Protein AF-A0A376U2W4-F1 (afdb_monomer_lite)

Sequence (81 aa):
MMGSGRDREIRYGEGSPWFDIVLPCGGGITLTLHKLRSAQPLLAVLNRLEQRKPAGCATIRSTIAGVPAHANPNGLESQWL

Structure (mmCIF, N/CA/C/O backbone):
data_AF-A0A376U2W4-F1
#
_entry.id   AF-A0A376U2W4-F1
#
loop_
_atom_site.group_PDB
_atom_site.id
_atom_site.type_symbol
_atom_site.label_atom_id
_atom_site.label_alt_id
_atom_site.label_comp_id
_atom_site.label_asym_id
_atom_site.label_entity_id
_atom_site.label_seq_id
_atom_site.pdbx_PDB_ins_code
_atom_site.Cartn_x
_atom_site.Cartn_y
_atom_site.Cartn_z
_atom_site.occupancy
_atom_site.B_iso_or_equiv
_atom_site.auth_seq_id
_atom_site.auth_comp_id
_atom_site.auth_asym_id
_atom_site.auth_atom_id
_atom_site.pdbx_PDB_model_num
ATOM 1 N N . MET A 1 1 ? -11.808 -6.545 -17.595 1.00 47.34 1 MET A N 1
ATOM 2 C CA . MET A 1 1 ? -11.886 -7.997 -17.310 1.00 47.34 1 MET A CA 1
ATOM 3 C C . MET A 1 1 ? -11.171 -8.286 -15.991 1.00 47.34 1 MET A C 1
ATOM 5 O O . MET A 1 1 ? -9.961 -8.120 -15.925 1.00 47.34 1 MET A O 1
ATOM 9 N N . MET A 1 2 ? -11.889 -8.658 -14.924 1.00 53.47 2 MET A N 1
ATOM 10 C CA . MET A 1 2 ? -11.283 -9.035 -13.632 1.00 53.47 2 MET A CA 1
ATOM 11 C C . MET A 1 2 ? -10.724 -10.468 -13.724 1.00 53.47 2 MET A C 1
ATOM 13 O O . MET A 1 2 ? -11.357 -11.432 -13.302 1.00 53.47 2 MET A O 1
ATOM 17 N N . GLY A 1 3 ? -9.571 -10.623 -14.382 1.00 59.97 3 GLY A N 1
ATOM 18 C CA . GLY A 1 3 ? -8.955 -11.924 -14.664 1.00 59.97 3 GLY A CA 1
ATOM 19 C C . GLY A 1 3 ? -8.359 -12.593 -13.422 1.00 59.97 3 GLY A C 1
ATOM 20 O O . GLY A 1 3 ? -7.716 -11.914 -12.627 1.00 59.97 3 GLY A O 1
ATOM 21 N N . SER A 1 4 ? -8.545 -13.919 -13.308 1.00 59.97 4 SER A N 1
ATOM 22 C CA . SER A 1 4 ? -8.054 -14.869 -12.283 1.00 59.97 4 SER A CA 1
ATOM 23 C C . SER A 1 4 ? -8.038 -14.303 -10.862 1.00 59.97 4 SER A C 1
ATOM 25 O O . SER A 1 4 ? -7.143 -13.529 -10.568 1.00 59.97 4 SER A O 1
ATOM 27 N N . GLY A 1 5 ? -8.973 -14.680 -9.981 1.00 63.28 5 GLY A N 1
ATOM 28 C CA . GLY A 1 5 ? -9.157 -14.112 -8.630 1.00 63.28 5 GLY A CA 1
ATOM 29 C C . GLY A 1 5 ? -7.978 -14.239 -7.648 1.00 63.28 5 GLY A C 1
ATOM 30 O O . GLY A 1 5 ? -8.127 -14.833 -6.586 1.00 63.28 5 GLY A O 1
ATOM 31 N N . ARG A 1 6 ? -6.835 -13.672 -8.010 1.00 71.94 6 ARG A N 1
ATOM 32 C CA . ARG A 1 6 ? -5.545 -13.606 -7.340 1.00 71.94 6 ARG A CA 1
ATOM 33 C C . ARG A 1 6 ? -5.182 -12.137 -7.195 1.00 71.94 6 ARG A C 1
ATOM 35 O O . ARG A 1 6 ? -5.586 -11.318 -8.025 1.00 71.94 6 ARG A O 1
ATOM 42 N N . ASP A 1 7 ? -4.411 -11.852 -6.164 1.00 79.50 7 ASP A N 1
ATOM 43 C CA . ASP A 1 7 ? -3.873 -10.522 -5.932 1.00 79.50 7 ASP A CA 1
ATOM 44 C C . ASP A 1 7 ? -2.879 -10.155 -7.035 1.00 79.50 7 ASP A C 1
ATOM 46 O O . ASP A 1 7 ? -2.268 -11.028 -7.664 1.00 79.50 7 ASP A O 1
ATOM 50 N N . ARG A 1 8 ? -2.759 -8.858 -7.314 1.00 77.75 8 ARG A N 1
ATOM 51 C CA . ARG A 1 8 ? -1.891 -8.323 -8.366 1.00 77.75 8 ARG A CA 1
ATOM 52 C C . ARG A 1 8 ? -1.153 -7.104 -7.843 1.00 77.75 8 ARG A C 1
ATOM 54 O O . ARG A 1 8 ? -1.739 -6.293 -7.142 1.00 77.75 8 ARG A O 1
ATOM 61 N N . GLU A 1 9 ? 0.100 -6.949 -8.231 1.00 77.06 9 GLU A N 1
ATOM 62 C CA . GLU A 1 9 ? 0.867 -5.722 -8.021 1.00 77.06 9 GLU A CA 1
ATOM 63 C C . GLU A 1 9 ? 1.127 -5.101 -9.398 1.00 77.06 9 GLU A C 1
ATOM 65 O O . GLU A 1 9 ? 1.450 -5.812 -10.354 1.00 77.06 9 GLU A O 1
ATOM 70 N N . ILE A 1 10 ? 0.913 -3.794 -9.524 1.00 78.81 10 ILE A N 1
ATOM 71 C CA . ILE A 1 10 ? 1.137 -3.023 -10.748 1.00 78.81 10 ILE A CA 1
ATOM 72 C C . ILE A 1 10 ? 1.978 -1.809 -10.375 1.00 78.81 10 ILE A C 1
ATOM 74 O O . ILE A 1 10 ? 1.623 -1.072 -9.459 1.00 78.81 10 ILE A O 1
ATOM 78 N N . ARG A 1 11 ? 3.078 -1.585 -11.094 1.00 78.69 11 ARG A N 1
ATOM 79 C CA . ARG A 1 11 ? 3.903 -0.383 -10.958 1.00 78.69 11 ARG A CA 1
ATOM 80 C C . ARG A 1 11 ? 3.576 0.586 -12.090 1.00 78.69 11 ARG A C 1
ATOM 82 O O . ARG A 1 11 ? 3.496 0.146 -13.229 1.00 78.69 11 ARG A O 1
ATOM 89 N N . TYR A 1 12 ? 3.424 1.865 -11.766 1.00 81.12 12 TYR A N 1
ATOM 90 C CA . TYR A 1 12 ? 3.353 2.988 -12.704 1.00 81.12 12 TYR A CA 1
ATOM 91 C C . TYR A 1 12 ? 4.513 3.956 -12.445 1.00 81.12 12 TYR A C 1
ATOM 93 O O . TYR A 1 12 ? 5.061 3.981 -11.336 1.00 81.12 12 TYR A O 1
ATOM 101 N N . GLY A 1 13 ? 4.867 4.753 -13.452 1.00 70.50 13 GLY A N 1
ATOM 102 C CA . GLY A 1 13 ? 5.992 5.687 -13.422 1.00 70.50 13 GLY A CA 1
ATOM 103 C C . GLY A 1 13 ? 7.196 5.175 -14.212 1.00 70.50 13 GLY A C 1
ATOM 104 O O . GLY A 1 13 ? 7.159 4.093 -14.805 1.00 70.50 13 GLY A O 1
ATOM 105 N N . GLU A 1 14 ? 8.297 5.915 -14.140 1.00 66.62 14 GLU A N 1
ATOM 106 C CA . GLU A 1 14 ? 9.489 5.690 -14.959 1.00 66.62 14 GLU A CA 1
ATOM 107 C C . GLU A 1 14 ? 9.974 4.218 -14.930 1.00 66.62 14 GLU A C 1
ATOM 109 O O . GLU A 1 14 ? 10.125 3.581 -13.873 1.00 66.62 14 GLU A O 1
ATOM 114 N N . GLY A 1 15 ? 10.174 3.631 -16.114 1.00 67.06 15 GLY A N 1
ATOM 115 C CA . GLY A 1 15 ? 10.607 2.239 -16.301 1.00 67.06 15 GLY A CA 1
ATOM 116 C C . GLY A 1 15 ? 9.530 1.163 -16.073 1.00 67.06 15 GLY A C 1
ATOM 117 O O . GLY A 1 15 ? 9.862 -0.017 -15.940 1.00 67.06 15 GLY A O 1
ATOM 118 N N . SER A 1 16 ? 8.254 1.538 -15.952 1.00 67.12 16 SER A N 1
ATOM 119 C CA . SER A 1 16 ? 7.117 0.605 -15.961 1.00 67.12 16 SER A CA 1
ATOM 120 C C . SER A 1 16 ? 6.788 0.132 -17.392 1.00 67.12 16 SER A C 1
ATOM 122 O O . SER A 1 16 ? 6.899 0.920 -18.326 1.00 67.12 16 SER A O 1
ATOM 124 N N . PRO A 1 17 ? 6.314 -1.117 -17.592 1.00 68.19 17 PRO A N 1
ATOM 125 C CA . PRO A 1 17 ? 5.799 -1.581 -18.887 1.00 68.19 17 PRO A CA 1
ATOM 126 C C . PRO A 1 17 ? 4.388 -1.048 -19.221 1.00 68.19 17 PRO A C 1
ATOM 128 O O . PRO A 1 17 ? 3.881 -1.285 -20.316 1.00 68.19 17 PRO A O 1
ATOM 131 N N . TRP A 1 18 ? 3.727 -0.382 -18.271 1.00 68.06 18 TRP A N 1
ATOM 132 C CA . TRP A 1 18 ? 2.386 0.202 -18.391 1.00 68.06 18 TRP A CA 1
ATOM 133 C C . TRP A 1 18 ? 2.449 1.703 -18.676 1.00 68.06 18 TRP A C 1
ATOM 135 O O . TRP A 1 18 ? 3.420 2.341 -18.276 1.00 68.06 18 TRP A O 1
ATOM 145 N N . PHE A 1 19 ? 1.397 2.242 -19.317 1.00 62.81 19 PHE A N 1
ATOM 146 C CA . PHE A 1 19 ? 1.292 3.653 -19.717 1.00 62.81 19 PHE A CA 1
ATOM 147 C C . PHE A 1 19 ? 1.757 4.578 -18.590 1.00 62.81 19 PHE A C 1
ATOM 149 O O . PHE A 1 19 ? 1.295 4.462 -17.450 1.00 62.81 19 PHE A O 1
ATOM 156 N N . ASP A 1 20 ? 2.713 5.438 -18.918 1.00 62.53 20 ASP A N 1
ATOM 157 C CA . ASP A 1 20 ? 3.489 6.156 -17.923 1.00 62.53 20 ASP A CA 1
ATOM 158 C C . ASP A 1 20 ? 2.644 7.283 -17.322 1.00 62.53 20 ASP A C 1
ATOM 160 O O . ASP A 1 20 ? 2.318 8.269 -17.985 1.00 62.53 20 ASP A O 1
ATOM 164 N N . ILE A 1 21 ? 2.223 7.112 -16.066 1.00 65.25 21 ILE A N 1
ATOM 165 C CA . ILE A 1 21 ? 1.689 8.227 -15.288 1.00 65.25 21 ILE A CA 1
ATOM 166 C C . ILE A 1 21 ? 2.913 9.012 -14.83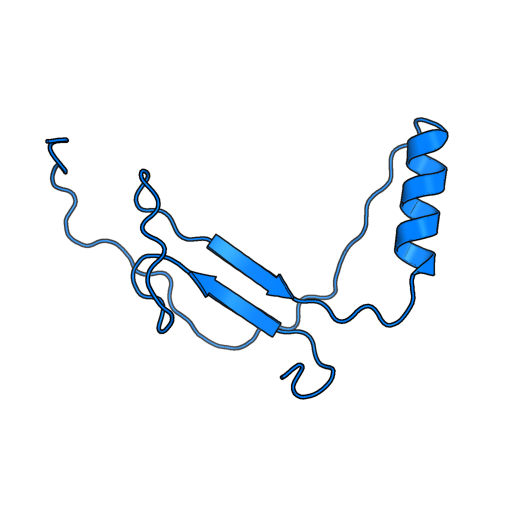7 1.00 65.25 21 ILE A C 1
ATOM 168 O O . ILE A 1 21 ? 3.539 8.670 -13.833 1.00 65.25 21 ILE A O 1
ATOM 172 N N . VAL A 1 22 ? 3.251 10.051 -15.597 1.00 67.12 22 VAL A N 1
ATOM 173 C CA . VAL A 1 22 ? 4.324 10.972 -15.229 1.00 67.12 22 VAL A CA 1
ATOM 174 C C . VAL A 1 22 ? 3.900 11.701 -13.960 1.00 67.12 22 VAL A C 1
ATOM 176 O O . VAL A 1 22 ? 2.979 12.520 -13.965 1.00 67.12 22 VAL A O 1
ATOM 179 N N . LEU A 1 23 ? 4.557 11.374 -12.849 1.00 72.00 23 LEU A N 1
ATOM 180 C CA . LEU A 1 23 ? 4.394 12.123 -11.613 1.00 72.00 23 LEU A CA 1
ATOM 181 C C . LEU A 1 23 ? 5.273 13.374 -11.685 1.00 72.00 23 LEU A C 1
ATOM 183 O O . LEU A 1 23 ? 6.439 13.261 -12.063 1.00 72.00 23 LEU A O 1
ATOM 187 N N . PRO A 1 24 ? 4.784 14.548 -11.248 1.00 77.81 24 PRO A N 1
ATOM 188 C CA . PRO A 1 24 ? 5.553 15.795 -11.293 1.00 77.81 24 PRO A CA 1
ATOM 189 C C . PRO A 1 24 ? 6.835 15.756 -10.441 1.00 77.81 24 PRO A C 1
ATOM 191 O O . PRO A 1 24 ? 7.682 16.631 -10.557 1.00 77.81 24 PRO A O 1
ATOM 194 N N . CYS A 1 25 ? 6.986 14.747 -9.578 1.00 78.69 25 CYS A N 1
ATOM 195 C CA . CYS A 1 25 ? 8.172 14.508 -8.760 1.00 78.69 25 CYS A CA 1
ATOM 196 C C . CYS A 1 25 ? 9.165 13.492 -9.356 1.00 78.69 25 CYS A C 1
ATOM 198 O O . CYS A 1 25 ? 10.168 13.200 -8.711 1.00 78.69 25 CYS A O 1
ATOM 200 N N . GLY A 1 26 ? 8.876 12.895 -10.520 1.00 75.25 26 GLY A N 1
ATOM 201 C CA . GLY A 1 26 ? 9.704 11.8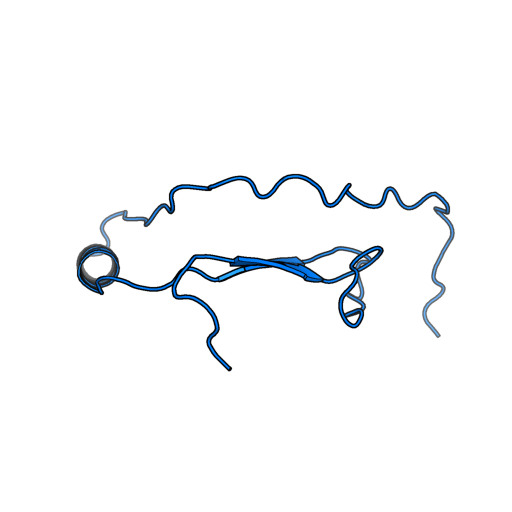39 -11.123 1.00 75.25 26 GLY A CA 1
ATOM 202 C C . GLY A 1 26 ? 9.671 10.488 -10.388 1.00 75.25 26 GLY A C 1
ATOM 203 O O . GLY A 1 26 ? 10.456 9.599 -10.693 1.00 75.25 26 GLY A O 1
ATOM 204 N N . GLY A 1 27 ? 8.790 10.317 -9.398 1.00 78.50 27 GLY A N 1
ATOM 205 C CA . GLY A 1 27 ? 8.632 9.059 -8.662 1.00 78.50 27 GLY A CA 1
ATOM 206 C C . GLY A 1 27 ? 7.791 8.006 -9.397 1.00 78.50 27 GLY A C 1
ATOM 207 O O . GLY A 1 27 ? 7.247 8.245 -10.473 1.00 78.50 27 GLY A O 1
ATOM 208 N N . GLY A 1 28 ? 7.620 6.841 -8.764 1.00 79.75 28 GLY A N 1
ATOM 209 C CA . GLY A 1 28 ? 6.698 5.791 -9.209 1.00 79.75 28 GLY A CA 1
ATOM 210 C C . GLY A 1 28 ? 5.651 5.444 -8.150 1.00 79.75 28 GLY A C 1
ATOM 211 O O . GLY A 1 28 ? 5.863 5.664 -6.957 1.00 79.75 28 GLY A O 1
ATOM 212 N N . ILE A 1 29 ? 4.527 4.867 -8.578 1.00 83.12 29 ILE A N 1
ATOM 213 C CA . ILE A 1 29 ? 3.475 4.350 -7.689 1.00 83.12 29 ILE A CA 1
ATOM 214 C C . ILE A 1 29 ? 3.384 2.838 -7.856 1.00 83.12 29 ILE A C 1
ATOM 216 O O . ILE A 1 29 ? 3.234 2.331 -8.967 1.00 83.12 29 ILE A O 1
ATOM 220 N N . THR A 1 30 ? 3.398 2.120 -6.735 1.00 84.25 30 THR A N 1
ATOM 221 C CA . THR A 1 30 ? 3.074 0.693 -6.690 1.00 84.25 30 THR A CA 1
ATOM 222 C C . THR A 1 30 ? 1.646 0.525 -6.189 1.00 84.25 30 THR A C 1
ATOM 224 O O . THR A 1 30 ? 1.331 0.889 -5.058 1.00 84.25 30 THR A O 1
ATOM 227 N N . LEU A 1 31 ? 0.778 -0.031 -7.029 1.00 81.75 31 LEU A N 1
ATOM 228 C CA . LEU A 1 31 ? -0.586 -0.403 -6.677 1.00 81.75 31 LEU A CA 1
ATOM 229 C C . LEU A 1 31 ? -0.658 -1.900 -6.396 1.00 81.75 31 LEU A C 1
ATOM 231 O O . LEU A 1 31 ? -0.406 -2.710 -7.288 1.00 81.75 31 LEU A O 1
ATOM 235 N N . THR A 1 32 ? -1.089 -2.269 -5.192 1.00 83.81 32 THR A N 1
ATOM 236 C CA . THR A 1 32 ? -1.411 -3.660 -4.861 1.00 83.81 32 THR A CA 1
ATOM 237 C C . THR A 1 32 ? -2.923 -3.854 -4.846 1.00 83.81 32 THR A C 1
ATOM 239 O O . THR A 1 32 ? -3.644 -3.342 -3.993 1.00 83.81 32 THR A O 1
ATOM 242 N N . LEU A 1 33 ? -3.415 -4.594 -5.830 1.00 82.31 33 LEU A N 1
ATOM 243 C CA . LEU A 1 33 ? -4.810 -4.964 -6.010 1.00 82.31 33 LEU A CA 1
ATOM 244 C C . LEU A 1 33 ? -5.056 -6.294 -5.296 1.00 82.31 33 LEU A C 1
ATOM 246 O O . LEU A 1 33 ? -4.748 -7.361 -5.831 1.00 82.31 33 LEU A O 1
ATOM 250 N N . HIS A 1 34 ? -5.629 -6.230 -4.098 1.00 84.19 34 HIS A N 1
ATOM 251 C CA . HIS A 1 34 ? -6.036 -7.416 -3.348 1.00 84.19 34 HIS A CA 1
ATOM 252 C C . HIS A 1 34 ? -7.492 -7.770 -3.631 1.00 84.19 34 HIS A C 1
ATOM 254 O O . HIS A 1 34 ? -8.384 -6.923 -3.528 1.00 84.19 34 HIS A O 1
ATOM 260 N N . LYS A 1 35 ? -7.763 -9.039 -3.949 1.00 82.31 35 LYS A N 1
ATOM 261 C CA . LYS A 1 35 ? -9.144 -9.508 -4.064 1.00 82.31 35 LYS A CA 1
ATOM 262 C C . LYS A 1 35 ? -9.715 -9.721 -2.667 1.00 82.31 35 LYS A C 1
ATOM 264 O O . LYS A 1 35 ? -9.320 -10.643 -1.955 1.00 82.31 35 LYS A O 1
ATOM 269 N N . LEU A 1 36 ? -10.729 -8.936 -2.315 1.00 86.50 36 LEU A N 1
ATOM 270 C CA . LEU A 1 36 ? -11.428 -9.092 -1.046 1.00 86.50 36 LEU A CA 1
ATOM 271 C C . LEU A 1 36 ? -12.220 -10.411 -1.027 1.00 86.50 36 LEU A C 1
ATOM 273 O O . LEU A 1 36 ? -13.206 -10.576 -1.744 1.00 86.50 36 LEU A O 1
ATOM 277 N N . ARG A 1 37 ? -11.762 -11.374 -0.220 1.00 85.44 37 ARG A N 1
ATOM 278 C CA . ARG A 1 37 ? -12.451 -12.660 0.009 1.00 85.44 37 ARG A CA 1
ATOM 279 C C . ARG A 1 37 ? -13.551 -12.551 1.063 1.00 85.44 37 ARG A C 1
ATOM 281 O O . ARG A 1 37 ? -14.483 -13.343 1.062 1.00 85.44 37 ARG A O 1
ATOM 288 N N . SER A 1 38 ? -13.406 -11.593 1.970 1.00 89.12 38 SER A N 1
ATOM 289 C CA . SER A 1 38 ? -14.269 -11.370 3.122 1.00 89.12 38 SER A CA 1
ATOM 290 C C . SER A 1 38 ? -14.128 -9.911 3.548 1.00 89.12 38 SER A C 1
ATOM 292 O O . SER A 1 38 ? -13.010 -9.407 3.638 1.00 89.12 38 SER A O 1
ATOM 294 N N . ALA A 1 39 ? -15.249 -9.236 3.808 1.00 93.00 39 ALA A N 1
ATOM 295 C CA . ALA A 1 39 ? -15.253 -7.854 4.290 1.00 93.00 39 ALA A CA 1
ATOM 296 C C . ALA A 1 39 ? -15.039 -7.754 5.810 1.00 93.00 39 ALA A C 1
ATOM 298 O O . ALA A 1 39 ? -14.734 -6.675 6.313 1.00 93.00 39 ALA A O 1
ATOM 299 N N . GLN A 1 40 ? -15.168 -8.865 6.545 1.00 94.94 40 GLN A N 1
ATOM 300 C CA . GLN A 1 40 ? -15.097 -8.880 8.009 1.00 94.94 40 GLN A CA 1
ATOM 301 C C . GLN A 1 40 ? -13.828 -8.227 8.593 1.00 94.94 40 GLN A C 1
ATOM 303 O O . GLN A 1 40 ? -13.976 -7.458 9.541 1.00 94.94 40 GLN A O 1
ATOM 308 N N . PRO A 1 41 ? -12.607 -8.435 8.052 1.00 91.69 41 PRO A N 1
ATOM 309 C CA . PRO A 1 41 ? -11.413 -7.762 8.570 1.00 91.69 41 PRO A CA 1
ATOM 310 C C . PRO A 1 41 ? -11.490 -6.234 8.457 1.00 91.69 41 PRO A C 1
ATOM 312 O O . PRO A 1 41 ? -11.096 -5.529 9.382 1.00 91.69 41 PRO A O 1
ATOM 315 N N . LEU A 1 42 ? -12.054 -5.716 7.359 1.00 94.69 42 LEU A N 1
ATOM 316 C CA . LEU A 1 42 ? -12.241 -4.277 7.161 1.00 94.69 42 LEU A CA 1
ATOM 317 C C . LEU A 1 42 ? -13.297 -3.724 8.121 1.00 94.69 42 LEU A C 1
ATOM 319 O O . LEU A 1 42 ? -13.051 -2.719 8.782 1.00 94.69 42 LEU A O 1
ATOM 323 N N . LEU A 1 43 ? -14.433 -4.415 8.259 1.00 96.94 43 LEU A N 1
ATOM 324 C CA . LEU A 1 43 ? -15.491 -4.034 9.202 1.00 96.94 43 LEU A CA 1
ATOM 325 C C . LEU A 1 43 ? -14.982 -4.009 10.652 1.00 96.94 43 LEU A C 1
ATOM 327 O O . LEU A 1 43 ? -15.311 -3.100 11.408 1.00 96.94 43 LEU A O 1
ATOM 331 N N . ALA A 1 44 ? -14.131 -4.962 11.039 1.00 96.25 44 ALA A N 1
ATOM 332 C CA . ALA A 1 44 ? -13.531 -4.994 12.370 1.00 96.25 44 ALA A CA 1
ATOM 333 C C . ALA A 1 44 ? -12.599 -3.797 12.628 1.00 96.25 44 ALA A C 1
ATOM 335 O O . ALA A 1 44 ? -12.604 -3.245 13.731 1.00 96.25 44 ALA A O 1
ATOM 336 N N . VAL A 1 45 ? -11.819 -3.378 11.625 1.00 97.25 45 VAL A N 1
ATOM 337 C CA . VAL A 1 45 ? -10.984 -2.170 11.716 1.00 97.25 45 VAL A CA 1
ATOM 338 C C . VAL A 1 45 ? -11.862 -0.926 11.836 1.00 97.25 45 VAL A C 1
ATOM 340 O O . VAL A 1 45 ? -11.648 -0.140 12.756 1.00 97.25 45 VAL A O 1
ATOM 343 N N . LEU A 1 46 ? -12.880 -0.781 10.982 1.00 98.06 46 LEU A N 1
ATOM 344 C CA . LEU A 1 46 ? -13.807 0.356 11.016 1.00 98.06 46 LEU A CA 1
ATOM 345 C C . LEU A 1 46 ? -14.494 0.487 12.383 1.00 98.06 46 LEU A C 1
ATOM 347 O O . LEU A 1 46 ? -14.418 1.549 12.994 1.00 98.06 46 LEU A O 1
ATOM 351 N N . ASN A 1 47 ? -15.024 -0.609 12.934 1.00 98.25 47 ASN A N 1
ATOM 352 C CA . ASN A 1 47 ? -15.647 -0.617 14.263 1.00 98.25 47 ASN A CA 1
ATOM 353 C C . ASN A 1 47 ? -14.691 -0.163 15.384 1.00 98.25 47 ASN A C 1
ATOM 355 O O . ASN A 1 47 ? -15.116 0.467 16.354 1.00 98.25 47 ASN A O 1
ATOM 359 N N . ARG A 1 48 ? -13.391 -0.483 15.299 1.00 98.12 48 ARG A N 1
ATOM 360 C CA . ARG A 1 48 ? -12.397 -0.015 16.285 1.00 98.12 48 ARG A CA 1
ATOM 361 C C . ARG A 1 48 ? -12.079 1.466 16.105 1.00 98.12 48 ARG A C 1
ATOM 363 O O . ARG A 1 48 ? -11.971 2.174 17.106 1.00 98.12 48 ARG A O 1
ATOM 370 N N . LEU A 1 49 ? -11.967 1.929 14.861 1.00 98.12 49 LEU A N 1
ATOM 371 C CA . LEU A 1 49 ? -11.724 3.337 14.549 1.00 98.12 49 LEU A CA 1
ATOM 372 C C . LEU A 1 49 ? -12.901 4.226 14.981 1.00 98.12 49 LEU A C 1
ATOM 374 O O . LEU A 1 49 ? -12.663 5.290 15.548 1.00 98.12 49 LEU A O 1
ATOM 378 N N . GLU A 1 50 ? -14.147 3.765 14.832 1.00 98.31 50 GLU A N 1
ATOM 379 C CA . GLU A 1 50 ? -15.342 4.446 15.363 1.00 98.31 50 GLU A CA 1
ATOM 380 C C . GLU A 1 50 ? -15.277 4.628 16.884 1.00 98.31 50 GLU A C 1
ATOM 382 O O . GLU A 1 50 ? -15.640 5.673 17.420 1.00 98.31 50 GLU A O 1
ATOM 387 N N . GLN A 1 51 ? -14.722 3.642 17.590 1.00 98.12 51 GLN A N 1
ATOM 388 C CA . GLN A 1 51 ? -14.493 3.701 19.036 1.00 98.12 51 GLN A CA 1
ATOM 389 C C . GLN A 1 51 ? -13.223 4.482 19.420 1.00 98.12 51 GLN A C 1
ATOM 391 O O . GLN A 1 51 ? -12.813 4.436 20.580 1.00 98.12 51 GLN A O 1
ATOM 396 N N . ARG A 1 52 ? -12.571 5.163 18.463 1.00 97.62 52 ARG A N 1
ATOM 397 C CA . ARG A 1 52 ? -11.274 5.849 18.622 1.00 97.62 52 ARG A CA 1
ATOM 398 C C . ARG A 1 52 ? -10.168 4.948 19.184 1.00 97.62 52 ARG A C 1
ATOM 400 O O . ARG A 1 52 ? -9.275 5.407 19.893 1.00 97.62 52 ARG A O 1
ATOM 407 N N . LYS A 1 53 ? -10.216 3.652 18.869 1.00 98.25 53 LYS A N 1
ATOM 408 C CA . LYS A 1 53 ? -9.195 2.673 19.258 1.00 98.25 53 LYS A CA 1
ATOM 409 C C . LYS A 1 53 ? -8.238 2.435 18.087 1.00 98.25 53 LYS A C 1
ATOM 411 O O . LYS A 1 53 ? -8.712 2.235 16.968 1.00 98.25 53 LYS A O 1
ATOM 416 N N . PRO A 1 54 ? -6.913 2.379 18.321 1.00 97.06 54 PRO A N 1
ATOM 417 C CA . PRO A 1 54 ? -5.953 2.029 17.279 1.00 97.06 54 PRO A CA 1
ATOM 418 C C . PRO A 1 54 ? -6.286 0.680 16.627 1.00 97.06 54 PRO A C 1
ATOM 420 O O . PRO A 1 54 ? -6.602 -0.300 17.316 1.00 97.06 54 PRO A O 1
ATOM 423 N N . ALA A 1 55 ? -6.224 0.638 15.297 1.00 97.12 55 ALA A N 1
ATOM 424 C CA . ALA A 1 55 ? -6.445 -0.551 14.485 1.00 97.12 55 ALA A CA 1
ATOM 425 C C . ALA A 1 55 ? -5.762 -0.400 13.119 1.00 97.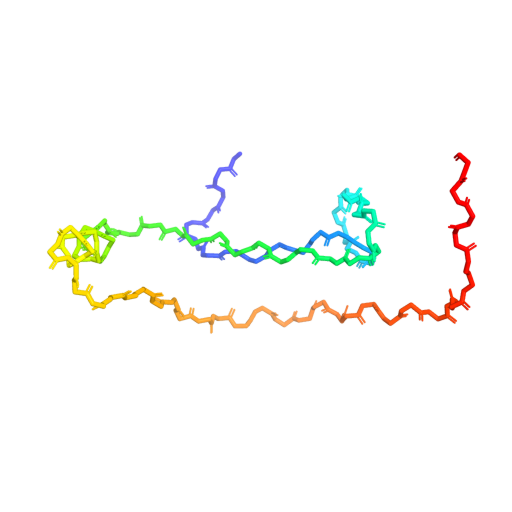12 55 ALA A C 1
ATOM 427 O O . ALA A 1 55 ? -5.551 0.713 12.643 1.00 97.12 55 ALA A O 1
ATOM 428 N N . GLY A 1 56 ? -5.444 -1.524 12.481 1.00 92.44 56 GLY A N 1
ATOM 429 C CA . GLY A 1 56 ? -4.874 -1.565 11.139 1.00 92.44 56 GLY A CA 1
ATOM 430 C C . GLY A 1 56 ? -5.158 -2.903 10.466 1.00 92.44 56 GLY A C 1
ATOM 431 O O . GLY A 1 56 ? -5.509 -3.877 11.132 1.00 92.44 56 GLY A O 1
ATOM 432 N N . CYS A 1 57 ? -5.019 -2.940 9.144 1.00 89.19 57 CYS A N 1
ATOM 433 C CA . CYS A 1 57 ? -5.118 -4.160 8.351 1.00 89.19 57 CYS A CA 1
ATOM 434 C C . CYS A 1 57 ? -3.779 -4.410 7.661 1.00 89.19 57 CYS A C 1
ATOM 436 O O . CYS A 1 57 ? -3.155 -3.476 7.162 1.00 89.19 57 CYS A O 1
ATOM 438 N N . ALA A 1 58 ? -3.360 -5.670 7.613 1.00 87.38 58 ALA A N 1
ATOM 439 C CA . ALA A 1 58 ? -2.183 -6.100 6.875 1.00 87.38 58 ALA A CA 1
ATOM 440 C C . ALA A 1 58 ? -2.593 -7.086 5.782 1.00 87.38 58 ALA A C 1
ATOM 442 O O . ALA A 1 58 ? -3.604 -7.780 5.894 1.00 87.38 58 ALA A O 1
ATOM 443 N N . THR A 1 59 ? -1.789 -7.146 4.731 1.00 80.81 59 THR A N 1
ATOM 444 C CA . THR A 1 59 ? -1.922 -8.119 3.650 1.00 80.81 59 THR A CA 1
ATOM 445 C C . THR A 1 59 ? -0.672 -8.989 3.604 1.00 80.81 59 THR A C 1
ATOM 447 O O . THR A 1 59 ? 0.427 -8.518 3.902 1.00 80.81 59 THR A O 1
ATOM 450 N N .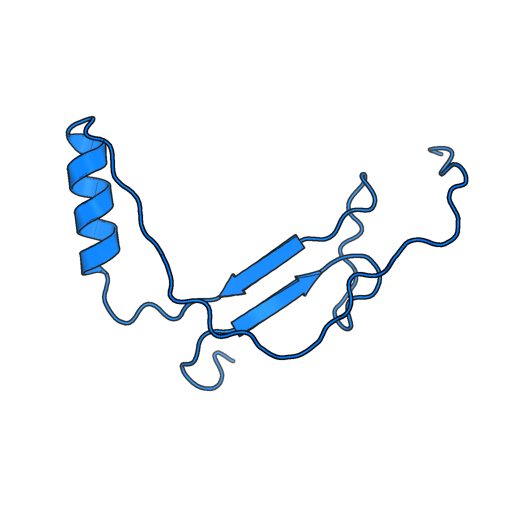 ILE A 1 60 ? -0.822 -10.267 3.257 1.00 74.50 60 ILE A N 1
ATOM 451 C CA . ILE A 1 60 ? 0.324 -11.163 3.094 1.00 74.50 60 ILE A CA 1
ATOM 452 C C . ILE A 1 60 ? 0.911 -10.879 1.714 1.00 74.50 60 ILE A C 1
ATOM 454 O O . ILE A 1 60 ? 0.289 -11.161 0.690 1.00 74.50 60 ILE A O 1
ATOM 458 N N . ARG A 1 61 ? 2.110 -10.292 1.678 1.00 67.94 61 ARG A N 1
ATOM 459 C CA . ARG A 1 61 ? 2.791 -9.983 0.421 1.00 67.94 61 ARG A CA 1
ATOM 460 C C . ARG A 1 61 ? 3.330 -11.274 -0.198 1.00 67.94 61 ARG A C 1
ATOM 462 O O . ARG A 1 61 ? 4.259 -11.873 0.332 1.00 67.94 61 ARG A O 1
ATOM 469 N N . SER A 1 62 ? 2.767 -11.696 -1.327 1.00 57.38 62 SER A N 1
ATOM 470 C CA . SER A 1 62 ? 3.421 -12.663 -2.212 1.00 57.38 62 SER A CA 1
ATOM 471 C C . SER A 1 62 ? 4.267 -11.866 -3.199 1.00 57.38 62 SER A C 1
ATOM 473 O O . SER A 1 62 ? 3.726 -11.118 -4.012 1.00 57.38 62 SER A O 1
ATOM 475 N N .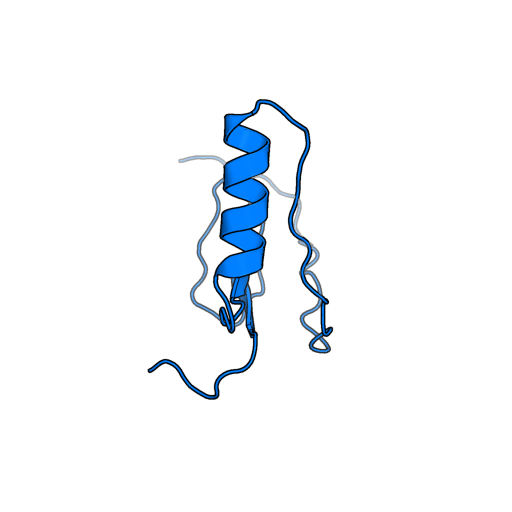 THR A 1 63 ? 5.591 -11.942 -3.077 1.00 50.84 63 THR A N 1
ATOM 476 C CA . THR A 1 63 ? 6.505 -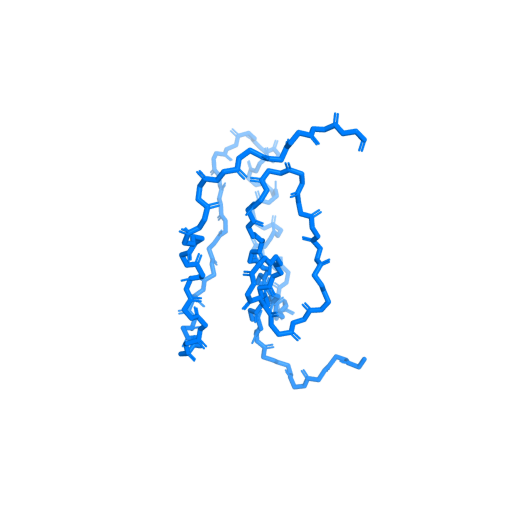11.272 -4.007 1.00 50.84 63 THR A CA 1
ATOM 477 C C . THR A 1 63 ? 6.311 -11.860 -5.400 1.00 50.84 63 THR A C 1
ATOM 479 O O . THR A 1 63 ? 6.625 -13.027 -5.628 1.00 50.84 63 THR A O 1
ATOM 482 N N . ILE A 1 64 ? 5.834 -11.055 -6.348 1.00 51.81 64 ILE A N 1
ATOM 483 C CA . ILE A 1 64 ? 6.053 -11.344 -7.765 1.00 51.81 64 ILE A CA 1
ATOM 484 C C . ILE A 1 64 ? 7.486 -10.934 -8.095 1.00 51.81 64 ILE A C 1
ATOM 486 O O . ILE A 1 64 ? 7.886 -9.792 -7.878 1.00 51.81 64 ILE A O 1
ATOM 490 N N . ALA A 1 65 ? 8.289 -11.897 -8.542 1.00 42.38 65 ALA A N 1
ATOM 491 C CA . ALA A 1 65 ? 9.674 -11.664 -8.912 1.00 42.38 65 ALA A CA 1
ATOM 492 C C . ALA A 1 65 ? 9.760 -10.643 -10.061 1.00 42.38 65 ALA A C 1
ATOM 494 O O . ALA A 1 65 ? 9.294 -10.910 -11.164 1.00 42.38 65 ALA A O 1
ATOM 495 N N . GLY A 1 66 ? 10.403 -9.507 -9.783 1.00 46.97 66 GLY A N 1
ATOM 496 C CA . GLY A 1 66 ? 11.140 -8.719 -10.770 1.00 46.97 66 GLY A CA 1
ATOM 497 C C . GLY A 1 66 ? 10.357 -7.669 -11.556 1.00 46.97 66 GLY A C 1
ATOM 498 O O . GLY A 1 66 ? 9.985 -7.895 -12.700 1.00 46.97 66 GLY A O 1
ATOM 499 N N . VAL A 1 67 ? 10.289 -6.449 -11.020 1.00 47.81 67 VAL A N 1
ATOM 500 C CA . VAL A 1 67 ? 10.565 -5.259 -11.839 1.00 47.81 67 VAL A CA 1
ATOM 501 C C . VAL A 1 67 ? 11.662 -4.489 -11.104 1.00 47.81 67 VAL A C 1
ATOM 503 O O . VAL A 1 67 ? 11.410 -4.037 -9.985 1.00 47.81 67 VAL A O 1
ATOM 506 N N . PRO A 1 68 ? 12.891 -4.395 -11.642 1.00 44.56 68 PRO A N 1
ATOM 507 C CA . PRO A 1 68 ? 13.936 -3.605 -11.007 1.00 44.56 68 PRO A CA 1
ATOM 508 C C . PRO A 1 68 ? 13.474 -2.149 -10.893 1.00 44.56 68 PRO A C 1
ATOM 510 O O . PRO A 1 68 ? 12.839 -1.610 -11.804 1.00 44.56 68 PRO A O 1
ATOM 513 N N . ALA A 1 69 ? 13.763 -1.525 -9.751 1.00 46.38 69 ALA A N 1
ATOM 514 C CA . ALA A 1 69 ? 13.614 -0.087 -9.600 1.00 46.38 69 ALA A CA 1
ATOM 515 C C . ALA A 1 69 ? 14.502 0.586 -10.656 1.00 46.38 69 ALA A C 1
ATOM 517 O O . ALA A 1 69 ? 15.701 0.315 -10.710 1.00 46.38 69 ALA A O 1
ATOM 518 N N . HIS A 1 70 ? 13.911 1.408 -11.524 1.00 47.75 70 HIS A N 1
ATOM 519 C CA . HIS A 1 70 ? 14.679 2.215 -12.462 1.00 47.75 70 HIS A CA 1
ATOM 520 C C . HIS A 1 70 ? 15.510 3.211 -11.645 1.00 47.75 70 HIS A C 1
ATOM 522 O O . HIS A 1 70 ? 14.955 4.070 -10.963 1.00 47.75 70 HIS A O 1
ATOM 528 N N . ALA A 1 71 ? 16.833 3.057 -11.653 1.00 44.44 71 ALA A N 1
ATOM 529 C CA . ALA A 1 71 ? 17.731 4.101 -11.191 1.00 44.44 71 ALA A CA 1
ATOM 530 C C . ALA A 1 71 ? 17.804 5.141 -12.310 1.00 44.44 71 ALA A C 1
ATOM 532 O O . ALA A 1 71 ? 18.272 4.809 -13.395 1.00 44.44 71 ALA A O 1
ATOM 533 N N . ASN A 1 72 ? 17.317 6.360 -12.062 1.00 46.34 72 ASN A N 1
ATOM 534 C CA . ASN A 1 72 ? 17.473 7.480 -12.987 1.00 46.34 72 ASN A CA 1
ATOM 535 C C . ASN A 1 72 ? 18.982 7.774 -13.156 1.00 46.34 72 ASN A C 1
ATOM 537 O O . ASN A 1 72 ? 19.622 8.173 -12.179 1.00 46.34 72 ASN A O 1
ATOM 541 N N . PRO A 1 73 ? 19.574 7.570 -14.350 1.00 46.50 73 PRO A N 1
ATOM 542 C CA . PRO A 1 73 ? 20.997 7.801 -14.571 1.00 46.50 73 PRO A CA 1
ATOM 543 C C . PRO A 1 73 ? 21.332 9.263 -14.913 1.00 46.50 73 PRO A C 1
ATOM 545 O O . PRO A 1 73 ? 22.509 9.607 -14.975 1.00 46.50 73 PRO A O 1
ATOM 548 N N . ASN A 1 74 ? 20.336 10.134 -15.106 1.00 49.12 74 ASN A N 1
ATOM 549 C CA . ASN A 1 74 ? 20.525 11.502 -15.582 1.00 49.12 74 ASN A CA 1
ATOM 550 C C . ASN A 1 74 ? 19.923 12.506 -14.591 1.00 49.12 74 ASN A C 1
ATOM 552 O O . ASN A 1 74 ? 18.833 13.040 -14.787 1.00 49.12 74 ASN A O 1
ATOM 556 N N . GLY A 1 75 ? 20.656 12.784 -13.513 1.00 46.00 75 GLY A N 1
ATOM 557 C CA . GLY A 1 75 ? 20.371 13.906 -12.621 1.00 46.00 75 GLY A CA 1
ATOM 558 C C . GLY A 1 75 ? 20.656 15.253 -13.288 1.00 46.00 75 GLY A C 1
ATOM 559 O O . GLY A 1 75 ? 21.651 15.887 -12.952 1.00 46.00 75 GLY A O 1
ATOM 560 N N . LEU A 1 76 ? 19.804 15.692 -14.220 1.00 41.12 76 LEU A N 1
ATOM 561 C CA . LEU A 1 76 ? 19.825 17.061 -14.736 1.00 41.12 76 LEU A CA 1
ATOM 562 C C . LEU A 1 76 ? 18.398 17.592 -14.977 1.00 41.12 76 LEU A C 1
ATOM 564 O O . LEU A 1 76 ? 17.712 17.180 -15.907 1.00 41.12 76 LEU A O 1
ATOM 568 N N . GLU A 1 77 ? 17.989 18.501 -14.088 1.00 46.53 77 GLU A N 1
ATOM 569 C CA . GLU A 1 77 ? 17.210 19.721 -14.357 1.00 46.53 77 GLU A CA 1
ATOM 570 C C . GLU A 1 77 ? 16.074 19.605 -15.394 1.00 46.53 77 GLU A C 1
ATOM 572 O O . GLU A 1 77 ? 16.233 19.948 -16.564 1.00 46.53 77 GLU A O 1
ATOM 577 N N . SER A 1 78 ? 14.872 19.231 -14.947 1.00 40.78 78 SER A N 1
ATOM 578 C CA . SER A 1 78 ? 13.651 19.596 -15.677 1.00 40.78 78 SER A CA 1
ATOM 579 C C . SER A 1 78 ? 13.272 21.026 -15.310 1.00 40.78 78 SER A C 1
ATOM 581 O O . SER A 1 78 ? 12.595 21.292 -14.317 1.00 40.78 78 SER A O 1
ATOM 583 N N . GLN A 1 79 ? 13.786 21.949 -16.116 1.00 44.75 79 GLN A N 1
ATOM 584 C CA . GLN A 1 79 ? 13.345 23.329 -16.202 1.00 44.75 79 GLN A CA 1
ATOM 585 C C . GLN A 1 79 ? 11.857 23.324 -16.583 1.00 44.75 79 GLN A C 1
ATOM 587 O O . GLN A 1 79 ? 11.492 22.947 -17.693 1.00 44.75 79 GLN A O 1
ATOM 592 N N . TRP A 1 80 ? 11.003 23.676 -15.623 1.00 38.66 80 TRP A N 1
ATOM 593 C CA . TRP A 1 80 ? 9.570 23.856 -15.825 1.00 38.66 80 TRP A CA 1
ATOM 594 C C . TRP A 1 80 ? 9.326 25.015 -16.804 1.00 38.66 80 TRP A C 1
ATOM 596 O O . TRP A 1 80 ? 9.478 26.179 -16.427 1.00 38.66 80 TRP A O 1
ATOM 606 N N . LEU A 1 81 ? 8.949 24.683 -18.041 1.00 33.97 81 LEU A N 1
ATOM 607 C CA . LEU A 1 81 ? 8.208 25.537 -18.975 1.00 33.97 81 LEU A CA 1
ATOM 608 C C . LEU A 1 81 ? 6.902 24.835 -19.349 1.00 33.97 81 LEU A C 1
ATOM 610 O O . LEU A 1 81 ? 6.954 23.610 -19.605 1.00 33.97 81 LEU A O 1
#

Organism: Escherichia coli (NCBI:txid562)

Foldseek 3Di:
DPPDQAKDKAKEFDQGPDDHPHDPVRDMDIDIGHRDPDCVLVVVQVVCVVVVHDDDDDDDDDDDDDDDDDDDPDPDDPPDD

Secondary structure (DSSP, 8-state):
---SSS-EEEEESTT-SS-----TTS--EEEEE---S-SHHHHHHHHHHHTT-----------------------------

pLDDT: mean 72.21, std 19.08, range [33.97, 98.31]

Radius of gyration: 18.09 Å; chains: 1; bounding box: 37×40×39 Å